Protein AF-C4LGJ0-F1 (afdb_monomer_lite)

Radius of gyration: 20.27 Å; chains: 1; bounding box: 53×27×51 Å

Organism: Corynebacterium kroppenstedtii (strain DSM 44385 / JCM 11950 / CIP 105744 / CCUG 35717) (NCBI:txid645127)

Secondary structure (DSSP, 8-state):
----------------HHHHHHHHHHHHH---HHHHHHH--S-TT-TTSPPPP------HHHHHHHHHHHHHTT--HHHHHHHHHHH-----

Foldseek 3Di:
DDPPPPPPPCPPDDDDPVRVVVVVVCVVVPDPVVVVVVVDPDDDPPPDDDDDDDDDDDDPVRVVVLVVVCVVVVHDSVVSVVVCVVPVDPPD

pLDDT: mean 73.18, std 19.56, range [32.56, 96.0]

InterPro domains:
  IPR002145 Ribbon-helix-helix protein, CopG [PF01402] (53-86)

Sequence (92 aa):
MTPLLHYDICMRIRLTDDQLATYVAEAEDGYDVDRLITRGCGYPGQGIRPTHVVTVHLTAAELTELDQRADRVHMNRSAAIRYAITHSQPEA

Structure (mmCIF, N/CA/C/O backbone):
data_AF-C4LGJ0-F1
#
_entry.id   AF-C4LGJ0-F1
#
loop_
_atom_site.group_PDB
_atom_site.id
_atom_site.type_symbol
_atom_site.label_atom_id
_atom_site.label_alt_id
_atom_site.label_comp_id
_atom_site.label_asym_id
_atom_site.label_entity_id
_atom_site.label_seq_id
_atom_site.pdbx_PDB_ins_code
_atom_site.Cartn_x
_atom_site.Cartn_y
_atom_site.Cartn_z
_atom_site.occupancy
_atom_site.B_iso_or_equiv
_atom_site.auth_seq_id
_atom_site.auth_comp_id
_atom_site.auth_asym_id
_atom_site.auth_atom_id
_atom_site.pdbx_PDB_model_num
ATOM 1 N N . MET A 1 1 ? 13.791 13.686 11.109 1.00 38.16 1 MET A N 1
ATOM 2 C CA . MET A 1 1 ? 13.458 12.246 11.073 1.00 38.16 1 MET A CA 1
ATOM 3 C C . MET A 1 1 ? 12.460 12.038 9.946 1.00 38.16 1 MET A C 1
ATOM 5 O O . MET A 1 1 ? 11.265 12.201 10.139 1.00 38.16 1 MET A O 1
ATOM 9 N N . THR A 1 2 ? 12.963 11.841 8.734 1.00 32.56 2 THR A N 1
ATOM 10 C CA . THR A 1 2 ? 12.161 11.649 7.520 1.00 32.56 2 THR A CA 1
ATOM 11 C C . THR A 1 2 ? 11.663 10.203 7.498 1.00 32.56 2 THR A C 1
ATOM 13 O O . THR A 1 2 ? 12.497 9.306 7.641 1.00 32.56 2 THR A O 1
ATOM 16 N N . PRO A 1 3 ? 10.354 9.928 7.355 1.00 44.12 3 PRO A N 1
ATOM 17 C CA . PRO A 1 3 ? 9.896 8.558 7.189 1.00 44.12 3 PRO A CA 1
ATOM 18 C C . PRO A 1 3 ? 10.379 8.057 5.826 1.00 44.12 3 PRO A C 1
ATOM 20 O O . PRO A 1 3 ? 9.974 8.553 4.776 1.00 44.12 3 PRO A O 1
ATOM 23 N N . LEU A 1 4 ? 11.297 7.095 5.862 1.00 36.38 4 LEU A N 1
ATOM 24 C CA . LEU A 1 4 ? 11.719 6.328 4.701 1.00 36.38 4 LEU A CA 1
ATOM 25 C C . LEU A 1 4 ? 10.510 5.512 4.232 1.00 36.38 4 LEU A C 1
ATOM 27 O O . LEU A 1 4 ? 10.161 4.503 4.842 1.00 36.38 4 LEU A O 1
ATOM 31 N N . LEU A 1 5 ? 9.858 5.944 3.153 1.00 38.16 5 LEU A N 1
ATOM 32 C CA . LEU A 1 5 ? 9.031 5.048 2.353 1.00 38.16 5 LEU A CA 1
ATOM 33 C C . LEU A 1 5 ? 9.986 4.032 1.723 1.00 38.16 5 LEU A C 1
ATOM 35 O O . LEU A 1 5 ? 10.603 4.300 0.695 1.00 38.16 5 LEU A O 1
ATOM 39 N N . HIS A 1 6 ? 10.181 2.898 2.391 1.00 38.66 6 HIS A N 1
ATOM 40 C CA . HIS A 1 6 ? 10.990 1.804 1.874 1.00 38.66 6 HIS A CA 1
ATOM 41 C C . HIS A 1 6 ? 10.200 1.089 0.774 1.00 38.66 6 HIS A C 1
ATOM 43 O O . HIS A 1 6 ? 9.568 0.060 0.999 1.00 38.66 6 HIS A O 1
ATOM 49 N N . TYR A 1 7 ? 10.192 1.677 -0.419 1.00 39.56 7 TYR A N 1
ATOM 50 C CA . TYR A 1 7 ? 9.961 0.918 -1.635 1.00 39.56 7 TYR A CA 1
ATOM 51 C C . TYR A 1 7 ? 11.290 0.249 -1.977 1.00 39.56 7 TYR A C 1
ATOM 53 O O . TYR A 1 7 ? 12.163 0.871 -2.580 1.00 39.56 7 TYR A O 1
ATOM 61 N N . ASP A 1 8 ? 11.462 -1.009 -1.577 1.00 37.16 8 ASP A N 1
ATOM 62 C CA . ASP A 1 8 ? 12.499 -1.860 -2.160 1.00 37.16 8 ASP A CA 1
ATOM 63 C C . ASP A 1 8 ? 12.054 -2.236 -3.584 1.00 37.16 8 ASP A C 1
ATOM 65 O O . ASP A 1 8 ? 11.541 -3.314 -3.862 1.00 37.16 8 ASP A O 1
ATOM 69 N N . ILE A 1 9 ? 12.141 -1.265 -4.493 1.00 44.69 9 ILE A N 1
ATOM 70 C CA . ILE A 1 9 ? 12.181 -1.507 -5.936 1.00 44.69 9 ILE A CA 1
ATOM 71 C C . ILE A 1 9 ? 13.494 -0.904 -6.412 1.00 44.69 9 ILE A C 1
ATOM 73 O O . ILE A 1 9 ? 13.546 0.055 -7.174 1.00 44.69 9 ILE A O 1
ATOM 77 N N 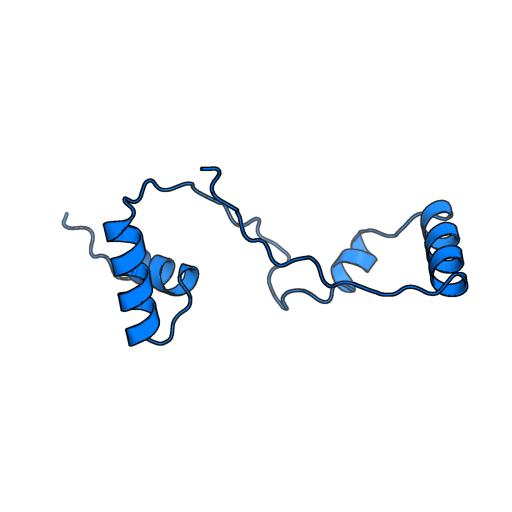. CYS A 1 10 ? 14.590 -1.433 -5.886 1.00 41.66 10 CYS A N 1
ATOM 78 C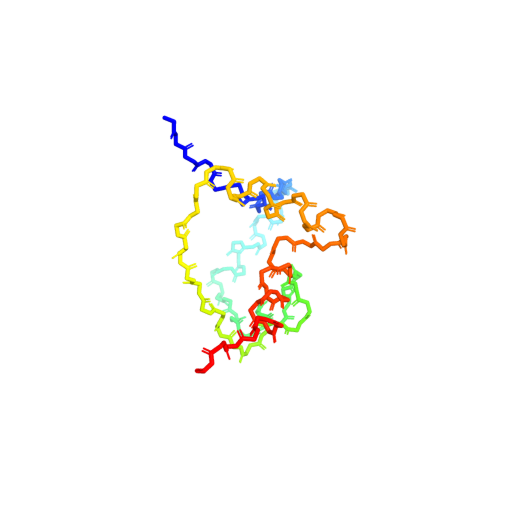 CA . CYS A 1 10 ? 15.903 -1.166 -6.441 1.00 41.66 10 CYS A CA 1
ATOM 79 C C . CYS A 1 10 ? 16.618 -2.504 -6.586 1.00 41.66 10 CYS A C 1
ATOM 81 O O . CYS A 1 10 ? 17.624 -2.786 -5.938 1.00 41.66 10 CYS A O 1
ATOM 83 N N . MET A 1 11 ? 16.070 -3.355 -7.461 1.00 44.31 11 MET A N 1
ATOM 84 C CA . MET A 1 11 ? 16.837 -4.465 -8.009 1.00 44.31 11 MET A CA 1
ATOM 85 C C . MET A 1 11 ? 18.056 -3.848 -8.697 1.00 44.31 11 MET A C 1
ATOM 87 O O . MET A 1 11 ? 17.944 -3.164 -9.713 1.00 44.31 11 MET A O 1
ATOM 91 N N . ARG A 1 12 ? 19.234 -4.028 -8.100 1.00 47.41 12 ARG A N 1
ATOM 92 C CA . ARG A 1 12 ? 20.489 -3.509 -8.637 1.00 47.41 12 ARG A CA 1
ATOM 93 C C . ARG A 1 12 ? 20.908 -4.369 -9.828 1.00 47.41 12 ARG A C 1
ATOM 95 O O . ARG A 1 12 ? 21.668 -5.322 -9.677 1.00 47.41 12 ARG A O 1
ATOM 102 N N . ILE A 1 13 ? 20.381 -4.049 -11.005 1.00 61.53 13 ILE A N 1
ATOM 103 C CA . ILE A 1 13 ? 20.699 -4.748 -12.252 1.00 61.53 13 ILE A CA 1
ATOM 104 C C . ILE A 1 13 ? 22.083 -4.284 -12.732 1.00 61.53 13 ILE A C 1
ATOM 106 O O . ILE A 1 13 ? 22.351 -3.088 -12.841 1.00 61.53 13 ILE A O 1
ATOM 110 N N . ARG A 1 14 ? 22.989 -5.233 -12.994 1.00 69.19 14 ARG A N 1
ATOM 111 C CA . ARG A 1 14 ? 24.245 -4.980 -13.712 1.00 69.19 14 ARG A CA 1
ATOM 112 C C . ARG A 1 14 ? 23.977 -5.211 -15.199 1.00 69.19 14 ARG A C 1
ATOM 114 O O . ARG A 1 14 ? 23.714 -6.345 -15.581 1.00 69.19 14 ARG A O 1
ATOM 121 N N . LEU A 1 15 ? 24.012 -4.146 -15.992 1.00 76.19 15 LEU A N 1
ATOM 122 C CA . LEU A 1 15 ? 23.872 -4.193 -17.450 1.00 76.19 15 LEU A CA 1
ATOM 123 C C . LEU A 1 15 ? 25.257 -4.179 -18.098 1.00 76.19 15 LEU A C 1
ATOM 125 O O . LEU A 1 15 ? 26.148 -3.482 -17.610 1.00 76.19 15 LEU A O 1
ATOM 129 N N . THR A 1 16 ? 25.436 -4.949 -19.168 1.00 89.50 16 THR A N 1
ATOM 130 C CA . THR A 1 16 ? 26.603 -4.825 -20.053 1.00 89.50 16 THR A CA 1
ATOM 131 C C . THR A 1 16 ? 26.389 -3.699 -21.068 1.00 89.50 16 THR A C 1
ATOM 133 O O . THR A 1 16 ? 25.249 -3.317 -21.342 1.00 89.50 16 THR A O 1
ATOM 136 N N . ASP A 1 17 ? 27.471 -3.177 -21.652 1.00 88.75 17 ASP A N 1
ATOM 137 C CA . ASP A 1 17 ? 27.387 -2.097 -22.649 1.00 88.75 17 ASP A CA 1
ATOM 138 C C . ASP A 1 17 ? 26.577 -2.516 -23.889 1.00 88.75 17 ASP A C 1
ATOM 140 O O . ASP A 1 17 ? 25.780 -1.734 -24.403 1.00 88.75 17 ASP A O 1
ATOM 144 N N . ASP A 1 18 ? 26.681 -3.782 -24.305 1.00 86.50 18 ASP A N 1
ATOM 145 C CA . ASP A 1 18 ? 25.896 -4.333 -25.419 1.00 86.50 18 ASP A CA 1
ATOM 146 C C . ASP A 1 18 ? 24.388 -4.374 -25.113 1.00 86.50 18 ASP A C 1
ATOM 148 O O . ASP A 1 18 ? 23.549 -4.092 -25.975 1.00 86.50 18 ASP A O 1
ATOM 152 N N . GLN A 1 19 ? 24.025 -4.695 -23.865 1.00 82.50 19 GLN A N 1
ATOM 153 C CA . GLN A 1 19 ? 22.630 -4.667 -23.418 1.00 82.50 19 GLN A CA 1
ATOM 154 C C . GLN A 1 19 ? 22.095 -3.235 -23.392 1.00 82.50 19 GLN A C 1
ATOM 156 O O . GLN A 1 19 ? 20.961 -2.996 -23.802 1.00 82.50 19 GLN A O 1
ATOM 161 N N . LEU A 1 20 ? 22.918 -2.275 -22.960 1.00 87.00 20 LEU A N 1
ATOM 162 C CA . LEU A 1 20 ? 22.549 -0.863 -22.957 1.00 87.00 20 LEU A CA 1
ATOM 163 C C . LEU A 1 20 ? 22.342 -0.332 -24.381 1.00 87.00 20 LEU A C 1
ATOM 165 O O . LEU A 1 20 ? 21.329 0.311 -24.640 1.00 87.00 20 LEU A O 1
ATOM 169 N N . ALA A 1 21 ? 23.255 -0.634 -25.307 1.00 88.25 21 ALA A N 1
ATOM 170 C CA . ALA A 1 21 ? 23.148 -0.213 -26.704 1.00 88.25 21 ALA A CA 1
ATOM 171 C C . ALA A 1 21 ? 21.876 -0.756 -27.376 1.00 88.25 21 ALA A C 1
ATOM 173 O O . ALA A 1 21 ? 21.199 -0.029 -28.101 1.00 88.25 21 ALA A O 1
ATOM 174 N N . THR A 1 22 ? 21.512 -2.006 -27.073 1.00 86.69 22 THR A N 1
ATOM 175 C CA . THR A 1 22 ? 20.266 -2.619 -27.556 1.00 86.69 22 THR A CA 1
ATOM 176 C C . THR A 1 22 ? 19.043 -1.851 -27.053 1.00 86.69 22 THR A C 1
ATOM 178 O O . THR A 1 22 ? 18.182 -1.481 -27.845 1.00 86.69 22 THR A O 1
ATOM 181 N N . TYR A 1 23 ? 18.987 -1.531 -25.758 1.00 84.50 23 TYR A N 1
ATOM 182 C CA . TYR A 1 23 ? 17.855 -0.793 -25.186 1.00 84.50 23 TYR A CA 1
ATOM 183 C C . TYR A 1 23 ? 17.758 0.652 -25.680 1.00 84.50 23 TYR A C 1
ATOM 185 O O . TYR A 1 23 ? 16.656 1.193 -25.764 1.00 84.50 23 TYR A O 1
ATOM 193 N N . VAL A 1 24 ? 18.890 1.282 -26.008 1.00 88.75 24 VAL A N 1
ATOM 194 C CA . VAL A 1 24 ? 18.910 2.611 -26.634 1.00 88.75 24 VAL A CA 1
ATOM 195 C C . VAL A 1 24 ? 18.307 2.542 -28.035 1.00 88.75 24 VAL A C 1
ATOM 197 O O . VAL A 1 24 ? 17.402 3.314 -28.330 1.00 88.75 24 VAL A O 1
ATOM 200 N N . ALA A 1 25 ? 18.730 1.580 -28.858 1.00 88.50 25 ALA A N 1
ATOM 201 C CA . ALA A 1 25 ? 18.177 1.401 -30.200 1.00 88.50 25 ALA A CA 1
ATOM 202 C C . ALA A 1 25 ? 16.669 1.091 -30.167 1.00 88.50 25 ALA A C 1
ATOM 204 O O . ALA A 1 25 ? 15.899 1.673 -30.926 1.00 88.50 25 ALA A O 1
ATOM 205 N N . GLU A 1 26 ? 16.230 0.231 -29.244 1.00 80.94 26 GLU A N 1
ATOM 206 C CA . GLU A 1 26 ? 14.807 -0.069 -29.034 1.00 80.94 26 GLU A CA 1
ATOM 207 C C . GLU A 1 26 ? 14.007 1.160 -28.563 1.00 80.94 26 GLU A C 1
ATOM 209 O O . GLU A 1 26 ? 12.843 1.323 -28.926 1.00 80.94 26 GLU A O 1
ATOM 214 N N . ALA A 1 27 ? 14.618 2.052 -27.775 1.00 84.00 27 ALA A N 1
ATOM 215 C CA . ALA A 1 27 ? 13.977 3.287 -27.330 1.00 84.00 27 ALA A CA 1
ATOM 216 C C . ALA A 1 27 ? 13.827 4.318 -28.453 1.00 84.00 27 ALA A C 1
ATOM 218 O O . ALA A 1 27 ? 12.807 5.006 -28.507 1.00 84.00 27 ALA A O 1
ATOM 219 N N . GLU A 1 28 ? 14.826 4.425 -29.329 1.00 88.75 28 GLU A N 1
ATOM 220 C CA . GLU A 1 28 ? 14.809 5.331 -30.481 1.00 88.75 28 GLU A CA 1
ATOM 221 C C . GLU A 1 28 ? 13.818 4.881 -31.568 1.00 88.75 28 GLU A C 1
ATOM 223 O O . GLU A 1 28 ? 13.193 5.735 -32.195 1.00 88.75 28 GLU A O 1
ATOM 228 N N . ASP A 1 29 ? 13.618 3.568 -31.748 1.00 86.69 29 ASP A N 1
ATOM 229 C CA . ASP A 1 29 ? 12.586 2.996 -32.637 1.00 86.69 29 ASP A CA 1
ATOM 230 C C . ASP A 1 29 ? 11.159 3.200 -32.082 1.00 86.69 29 ASP A C 1
ATOM 232 O O . ASP A 1 29 ? 10.182 3.302 -32.826 1.00 86.69 29 ASP A O 1
ATOM 236 N N . GLY A 1 30 ? 11.053 3.351 -30.759 1.00 79.25 30 GLY A N 1
ATOM 237 C CA . GLY A 1 30 ? 9.812 3.599 -30.038 1.00 79.25 30 GLY A CA 1
ATOM 238 C C . GLY A 1 30 ? 9.172 2.312 -29.519 1.00 79.25 30 GLY A C 1
ATOM 239 O O . GLY A 1 30 ? 8.895 1.367 -30.255 1.00 79.25 30 GLY A O 1
ATOM 240 N N . TYR A 1 31 ? 8.882 2.280 -28.217 1.00 73.81 31 TYR A N 1
ATOM 241 C CA . TYR A 1 31 ? 8.286 1.106 -27.588 1.00 73.81 31 TYR A CA 1
ATOM 242 C C . TYR A 1 31 ? 6.774 1.013 -27.811 1.00 73.81 31 TYR A C 1
ATOM 244 O O . TYR A 1 31 ? 6.021 1.948 -27.533 1.00 73.81 31 TYR A O 1
ATOM 252 N N . ASP A 1 32 ? 6.315 -0.181 -28.180 1.00 78.25 32 ASP A N 1
ATOM 253 C CA . ASP A 1 32 ? 4.912 -0.571 -28.060 1.00 78.25 32 ASP A CA 1
ATOM 254 C C . ASP A 1 32 ? 4.569 -0.789 -26.575 1.00 78.25 32 ASP A C 1
ATOM 256 O O . ASP A 1 32 ? 4.914 -1.807 -25.961 1.00 78.25 32 ASP A O 1
ATOM 260 N N . VAL A 1 33 ? 3.910 0.211 -25.989 1.00 72.75 33 VAL A N 1
ATOM 261 C CA . VAL A 1 33 ? 3.535 0.250 -24.570 1.00 72.75 33 VAL A CA 1
ATOM 262 C C . VAL A 1 33 ? 2.606 -0.911 -24.198 1.00 72.75 33 VAL A C 1
ATOM 264 O O . VAL A 1 33 ? 2.770 -1.494 -23.124 1.00 72.75 33 VAL A O 1
ATOM 267 N N . ASP A 1 34 ? 1.695 -1.316 -25.084 1.00 70.12 34 ASP A N 1
ATOM 268 C CA . ASP A 1 34 ? 0.761 -2.420 -24.828 1.00 70.12 34 ASP A CA 1
ATOM 269 C C . ASP A 1 34 ? 1.505 -3.762 -24.757 1.00 70.12 34 ASP A C 1
ATOM 271 O O . ASP A 1 34 ? 1.248 -4.608 -23.885 1.00 70.12 34 ASP A O 1
ATOM 275 N N . ARG A 1 35 ? 2.517 -3.939 -25.613 1.00 69.62 35 ARG A N 1
ATOM 276 C CA . ARG A 1 35 ? 3.427 -5.090 -25.534 1.00 69.62 35 ARG A CA 1
ATOM 277 C C . ARG A 1 35 ? 4.299 -5.068 -24.285 1.00 69.62 35 ARG A C 1
ATOM 279 O O . ARG A 1 35 ? 4.526 -6.133 -23.711 1.00 69.62 35 ARG A O 1
ATOM 286 N N . LEU A 1 36 ? 4.785 -3.908 -23.847 1.00 67.25 36 LEU A N 1
ATOM 287 C CA . LEU A 1 36 ? 5.593 -3.799 -22.626 1.00 67.25 36 LEU A CA 1
ATOM 288 C C . LEU A 1 36 ? 4.790 -4.131 -21.365 1.00 67.25 36 LEU A C 1
ATOM 290 O O . LEU A 1 36 ? 5.275 -4.881 -20.518 1.00 67.25 36 LEU A O 1
ATOM 294 N N . ILE A 1 37 ? 3.549 -3.652 -21.272 1.00 62.53 37 ILE A N 1
ATOM 295 C CA . ILE A 1 37 ? 2.625 -3.991 -20.179 1.00 62.53 37 ILE A CA 1
ATOM 296 C C . ILE A 1 37 ? 2.399 -5.507 -20.123 1.00 62.53 37 ILE A C 1
ATOM 298 O O . ILE A 1 37 ? 2.403 -6.101 -19.047 1.00 62.53 37 ILE A O 1
ATOM 302 N N . THR A 1 38 ? 2.285 -6.149 -21.287 1.00 61.38 38 THR A N 1
ATOM 303 C CA . THR A 1 38 ? 2.113 -7.605 -21.397 1.00 61.38 38 THR A CA 1
ATOM 304 C C . THR A 1 38 ? 3.377 -8.388 -21.001 1.00 61.38 38 THR A C 1
ATOM 306 O O . THR A 1 38 ? 3.280 -9.526 -20.545 1.00 61.38 38 THR A O 1
ATOM 309 N N . ARG A 1 39 ? 4.571 -7.793 -21.151 1.00 58.31 39 ARG A N 1
ATOM 310 C CA . ARG A 1 39 ? 5.883 -8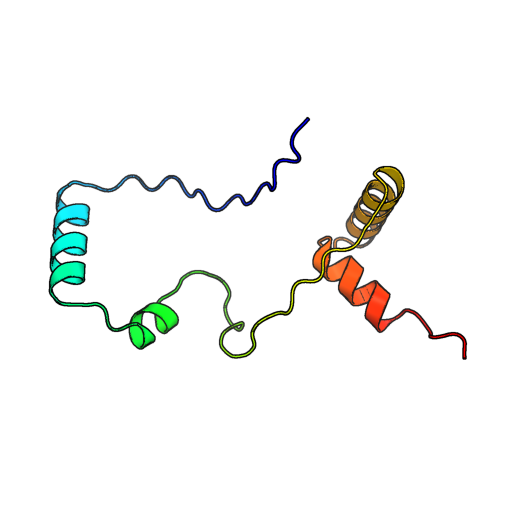.408 -20.852 1.00 58.31 39 ARG A CA 1
ATOM 311 C C . ARG A 1 39 ? 6.344 -8.245 -19.395 1.00 58.31 39 ARG A C 1
ATOM 313 O O . ARG A 1 39 ? 7.344 -8.853 -19.015 1.00 58.31 39 ARG A O 1
ATOM 320 N N . GLY A 1 40 ? 5.667 -7.429 -18.588 1.00 50.97 40 GLY A N 1
ATOM 321 C CA . GLY A 1 40 ? 6.096 -7.085 -17.232 1.00 50.97 40 GLY A CA 1
ATOM 322 C C . GLY A 1 40 ? 6.179 -8.282 -16.278 1.00 50.97 40 GLY A C 1
ATOM 323 O O . GLY A 1 40 ? 5.171 -8.878 -15.904 1.00 50.97 40 GLY A O 1
ATOM 324 N N . CYS A 1 41 ? 7.390 -8.584 -15.805 1.00 51.75 41 CYS A N 1
ATOM 325 C CA . CYS A 1 41 ? 7.607 -9.397 -14.612 1.00 51.75 41 CYS A CA 1
ATOM 326 C C . CYS A 1 41 ? 7.286 -8.529 -13.377 1.00 51.75 41 CYS A C 1
ATOM 328 O O . CYS A 1 41 ? 8.131 -7.760 -12.923 1.00 51.75 41 CYS A O 1
ATOM 330 N N . GLY A 1 42 ? 6.042 -8.590 -12.882 1.00 48.19 42 GLY A N 1
ATOM 331 C CA . GLY A 1 42 ? 5.595 -7.802 -11.725 1.00 48.19 42 GLY A CA 1
ATOM 332 C C . GLY A 1 42 ? 4.079 -7.818 -11.490 1.00 48.19 42 GLY A C 1
ATOM 333 O O . GLY A 1 42 ? 3.387 -6.891 -11.880 1.00 48.19 42 GLY A O 1
ATOM 334 N N . TYR A 1 43 ? 3.613 -8.860 -10.792 1.00 45.44 43 TYR A N 1
ATOM 335 C CA . TYR A 1 43 ? 2.235 -9.225 -10.408 1.00 45.44 43 TYR A CA 1
ATOM 336 C C . TYR A 1 43 ? 1.331 -9.810 -11.518 1.00 45.44 43 TYR A C 1
ATOM 338 O O . TYR A 1 43 ? 0.703 -9.072 -12.281 1.00 45.44 43 TYR A O 1
ATOM 346 N N . PRO A 1 44 ? 1.176 -11.150 -11.580 1.00 45.53 44 PRO A N 1
ATOM 347 C CA . PRO A 1 44 ? 0.164 -11.769 -12.426 1.00 45.53 44 PRO A CA 1
ATOM 348 C C . PRO A 1 44 ? -1.228 -11.388 -11.896 1.00 45.53 44 PRO A C 1
ATOM 350 O O . PRO A 1 44 ? -1.607 -11.778 -10.795 1.00 45.53 44 PRO A O 1
ATOM 353 N N . GLY A 1 45 ? -1.986 -10.611 -12.675 1.00 44.03 45 GLY A N 1
ATOM 354 C CA . GLY A 1 45 ? -3.414 -10.368 -12.423 1.00 44.03 45 GLY A CA 1
ATOM 355 C C . GLY A 1 45 ? -3.823 -8.993 -11.878 1.00 44.03 45 GLY A C 1
ATOM 356 O O . GLY A 1 45 ? -4.922 -8.886 -11.344 1.00 44.03 45 GLY A O 1
ATOM 357 N N . GLN A 1 46 ? -3.005 -7.939 -12.007 1.00 49.09 46 GLN A N 1
ATOM 358 C CA . GLN A 1 46 ? -3.419 -6.561 -11.654 1.00 49.09 46 GLN A CA 1
ATOM 359 C C . GLN A 1 46 ? -3.418 -5.562 -12.819 1.00 49.09 46 GLN A C 1
ATOM 361 O O . GLN A 1 46 ? -3.529 -4.354 -12.617 1.00 49.09 46 GLN A O 1
ATOM 366 N N . GLY A 1 47 ? -3.387 -6.047 -14.059 1.00 46.06 47 GLY A N 1
ATOM 367 C CA . GLY A 1 47 ? -3.892 -5.244 -15.165 1.00 46.06 47 GLY A CA 1
ATOM 368 C C . GLY A 1 47 ? -5.409 -5.083 -15.019 1.00 46.06 47 GLY A C 1
ATOM 369 O O . GLY A 1 47 ? -6.111 -6.084 -14.930 1.00 46.06 47 GLY A O 1
ATOM 370 N N . ILE A 1 48 ? -5.905 -3.839 -15.074 1.00 45.72 48 ILE A N 1
ATOM 371 C CA . ILE A 1 48 ? -7.308 -3.447 -15.368 1.00 45.72 48 ILE A CA 1
ATOM 372 C C . ILE A 1 48 ? -8.191 -2.989 -14.175 1.00 45.72 48 ILE A C 1
ATOM 374 O O . ILE A 1 48 ? -9.402 -2.832 -14.314 1.00 45.72 48 ILE A O 1
ATOM 378 N N . ARG A 1 49 ? -7.626 -2.577 -13.030 1.00 48.88 49 ARG A N 1
ATOM 379 C CA . ARG A 1 49 ? -8.252 -1.478 -12.253 1.00 48.88 49 ARG A CA 1
ATOM 380 C C . ARG A 1 49 ? -7.209 -0.718 -11.434 1.00 48.88 49 ARG A C 1
ATOM 382 O O . ARG A 1 49 ? -6.491 -1.355 -10.670 1.00 48.88 49 ARG A O 1
ATOM 389 N N . PRO A 1 50 ? -7.111 0.617 -11.557 1.00 57.72 50 PRO A N 1
ATOM 390 C CA . PRO A 1 50 ? -6.227 1.391 -10.698 1.00 57.72 50 PRO A CA 1
ATOM 391 C C . PRO A 1 50 ? -6.640 1.190 -9.237 1.00 57.72 50 PRO A C 1
ATOM 393 O O . PRO A 1 50 ? -7.795 1.413 -8.867 1.00 57.72 50 PRO A O 1
ATOM 396 N N . THR A 1 51 ? -5.701 0.744 -8.409 1.00 64.31 51 THR A N 1
ATOM 397 C CA . THR A 1 51 ? -5.910 0.641 -6.965 1.00 64.31 51 THR A CA 1
ATOM 398 C C . THR A 1 51 ? -5.908 2.051 -6.384 1.00 64.31 51 THR A C 1
ATOM 400 O O . THR A 1 51 ? -4.946 2.797 -6.565 1.00 64.31 51 THR A O 1
ATOM 403 N N . HIS A 1 52 ? -6.983 2.440 -5.698 1.00 74.88 52 HIS A N 1
ATOM 404 C CA . HIS A 1 52 ? -7.032 3.730 -5.017 1.00 74.88 52 HIS A CA 1
ATOM 405 C C . HIS A 1 52 ? -6.232 3.651 -3.713 1.00 74.88 52 HIS A C 1
ATOM 407 O O . HIS A 1 52 ? -6.485 2.781 -2.878 1.00 74.88 52 HIS A O 1
ATOM 413 N N . VAL A 1 53 ? -5.258 4.545 -3.551 1.00 81.94 53 VAL A N 1
ATOM 414 C CA . VAL A 1 53 ? -4.411 4.615 -2.357 1.00 81.94 53 VAL A CA 1
ATOM 415 C C . VAL A 1 53 ? -4.921 5.740 -1.468 1.00 81.94 53 VAL A C 1
ATOM 417 O O . VAL A 1 53 ? -4.977 6.891 -1.891 1.00 81.94 53 VAL A O 1
ATOM 420 N N . VAL A 1 54 ? -5.283 5.394 -0.234 1.00 84.56 54 VAL A N 1
ATOM 421 C CA . VAL A 1 54 ? -5.740 6.341 0.789 1.00 84.56 54 VAL A CA 1
ATOM 422 C C . VAL A 1 54 ? -4.695 6.405 1.895 1.00 84.56 54 VAL A C 1
ATOM 424 O O . VAL A 1 54 ? -4.283 5.372 2.424 1.00 84.56 54 VAL A O 1
ATOM 427 N N . THR A 1 55 ? -4.277 7.614 2.262 1.00 88.06 55 THR A N 1
ATOM 428 C CA . THR A 1 55 ? -3.410 7.835 3.425 1.00 88.06 55 THR A CA 1
ATOM 429 C C . THR A 1 55 ? -4.252 7.793 4.697 1.00 88.06 55 THR A C 1
ATOM 431 O O . THR A 1 55 ? -5.231 8.526 4.812 1.00 88.06 55 THR A O 1
ATOM 434 N N . VAL A 1 56 ? -3.864 6.958 5.662 1.00 87.88 56 VAL A N 1
ATOM 435 C CA . VAL A 1 56 ? -4.528 6.845 6.970 1.00 87.88 56 VAL A CA 1
ATOM 436 C C . VAL A 1 56 ? -3.565 7.309 8.056 1.00 87.88 56 VAL A C 1
ATOM 438 O O . VAL A 1 56 ? -2.394 6.927 8.056 1.00 87.88 56 VAL A O 1
ATOM 441 N N . HIS A 1 57 ? -4.054 8.130 8.984 1.00 92.62 57 HIS A N 1
ATOM 442 C CA . HIS A 1 57 ? -3.289 8.519 10.162 1.00 92.62 57 HIS A CA 1
ATOM 443 C C . HIS A 1 57 ? -3.360 7.406 11.203 1.00 92.62 57 HIS A C 1
ATOM 445 O O . HIS A 1 57 ? -4.429 7.120 11.729 1.00 92.62 57 HIS A O 1
ATOM 451 N N . LEU A 1 58 ? -2.212 6.801 11.492 1.00 90.50 58 LEU A N 1
ATOM 452 C CA . LEU A 1 58 ? -2.029 5.854 12.585 1.00 90.50 58 LEU A CA 1
ATOM 453 C C . LEU A 1 58 ? -0.896 6.370 13.466 1.00 90.50 58 LEU A C 1
ATOM 455 O O . LEU A 1 58 ? 0.142 6.820 12.971 1.00 90.50 58 LEU A O 1
ATOM 459 N N . THR A 1 59 ? -1.083 6.299 14.775 1.00 96.00 59 THR A N 1
ATOM 460 C CA . THR A 1 59 ? 0.006 6.489 15.731 1.00 96.00 59 THR A CA 1
ATOM 461 C C . THR A 1 59 ? 1.031 5.359 15.593 1.00 96.00 59 THR A C 1
ATOM 463 O O . THR A 1 59 ? 0.737 4.271 15.094 1.00 96.00 59 THR A O 1
ATOM 466 N N . ALA A 1 60 ? 2.257 5.587 16.070 1.00 93.56 60 ALA A N 1
ATOM 467 C CA . ALA A 1 60 ? 3.295 4.552 16.053 1.00 93.56 60 ALA A CA 1
ATOM 468 C C . ALA A 1 60 ? 2.879 3.290 16.836 1.00 93.56 60 ALA A C 1
ATOM 470 O O . ALA A 1 60 ? 3.226 2.173 16.449 1.00 93.56 60 ALA A O 1
ATOM 471 N N . ALA A 1 61 ? 2.104 3.468 17.912 1.00 93.88 61 ALA A N 1
ATOM 472 C CA . ALA A 1 61 ? 1.562 2.370 18.703 1.00 93.88 61 ALA A CA 1
ATOM 473 C C . ALA A 1 61 ? 0.534 1.551 17.906 1.00 93.88 61 ALA A C 1
ATOM 475 O O . ALA A 1 61 ? 0.642 0.330 17.847 1.00 93.88 61 ALA A O 1
ATOM 476 N N . GLU A 1 62 ? -0.409 2.212 17.230 1.00 92.94 62 GLU A N 1
ATOM 477 C CA . GLU A 1 62 ? -1.423 1.540 16.403 1.00 92.94 62 GLU A CA 1
ATOM 478 C C . GLU A 1 62 ? -0.805 0.798 15.215 1.00 92.94 62 GLU A C 1
ATOM 480 O O . GLU A 1 62 ? -1.234 -0.308 14.887 1.00 92.94 62 GLU A O 1
ATOM 485 N N . LEU A 1 63 ? 0.235 1.364 14.594 1.00 93.19 63 LEU A N 1
ATOM 486 C CA . LEU A 1 63 ? 0.962 0.686 13.520 1.00 93.19 63 LEU A CA 1
ATOM 487 C C . LEU A 1 63 ? 1.673 -0.579 14.027 1.00 93.19 63 LEU A C 1
ATOM 489 O O . LEU A 1 63 ? 1.643 -1.611 13.361 1.00 93.19 63 LEU A O 1
ATOM 493 N N . THR A 1 64 ? 2.262 -0.515 15.223 1.00 93.81 64 THR A N 1
ATOM 494 C CA . THR A 1 64 ? 2.930 -1.666 15.852 1.00 93.81 64 THR A CA 1
ATOM 495 C C . THR A 1 64 ? 1.927 -2.766 16.208 1.00 93.81 64 THR A C 1
ATOM 497 O O . THR A 1 64 ? 2.169 -3.941 15.939 1.00 93.81 64 THR A O 1
ATOM 500 N N . GLU A 1 65 ? 0.775 -2.395 16.768 1.00 93.56 65 GLU A N 1
ATOM 501 C CA . GLU A 1 65 ? -0.342 -3.312 17.029 1.00 93.56 65 GLU A CA 1
ATOM 502 C C . GLU A 1 65 ? -0.833 -3.995 15.746 1.00 93.56 65 GLU A C 1
ATOM 504 O O . GLU A 1 65 ? -1.083 -5.203 15.739 1.00 93.56 65 GLU A O 1
ATOM 509 N N . LEU A 1 66 ? -0.953 -3.238 14.650 1.00 92.19 66 LEU A N 1
ATOM 510 C CA . LEU A 1 66 ? -1.343 -3.775 13.349 1.00 92.19 66 LEU A CA 1
ATOM 511 C C . LEU A 1 66 ? -0.338 -4.817 12.847 1.00 92.19 66 LEU A C 1
ATOM 513 O O . LEU A 1 66 ? -0.758 -5.888 12.408 1.00 92.19 66 LEU A O 1
ATOM 517 N N . ASP A 1 67 ? 0.960 -4.534 12.947 1.00 90.69 67 ASP A N 1
ATOM 518 C CA . ASP A 1 67 ? 2.015 -5.462 12.529 1.00 90.69 67 ASP A CA 1
ATOM 519 C C . ASP A 1 67 ? 1.992 -6.749 13.361 1.00 90.69 67 ASP A C 1
ATOM 521 O O . ASP A 1 67 ? 1.922 -7.842 12.806 1.00 90.69 67 ASP A O 1
ATOM 525 N N . GLN A 1 68 ? 1.890 -6.643 14.688 1.00 93.00 68 GLN A N 1
ATOM 526 C CA . GLN A 1 68 ? 1.783 -7.814 15.568 1.00 93.00 68 GLN A CA 1
ATOM 527 C C . GLN A 1 68 ? 0.521 -8.648 15.307 1.00 93.00 68 GLN A C 1
ATOM 529 O O . GLN A 1 68 ? 0.508 -9.868 15.494 1.00 93.00 68 GLN A O 1
ATOM 534 N N . ARG A 1 69 ? -0.594 -8.010 14.935 1.00 90.75 69 ARG A N 1
ATOM 535 C CA . ARG A 1 69 ? -1.812 -8.726 14.526 1.00 90.75 69 ARG A CA 1
ATOM 536 C C . ARG A 1 69 ? -1.594 -9.448 13.209 1.00 90.75 69 ARG A C 1
ATOM 538 O O . ARG A 1 69 ? -1.960 -10.615 13.128 1.00 90.75 69 ARG A O 1
ATOM 545 N N . ALA A 1 70 ? -0.990 -8.782 12.228 1.00 91.56 70 ALA A N 1
ATOM 546 C CA . ALA A 1 70 ? -0.697 -9.348 10.919 1.00 91.56 70 ALA A CA 1
ATOM 547 C C . ALA A 1 70 ? 0.249 -10.559 11.026 1.00 91.56 70 ALA A C 1
ATOM 549 O O . ALA A 1 70 ? -0.038 -11.605 10.442 1.00 91.56 70 ALA A O 1
ATOM 550 N N . ASP A 1 71 ? 1.285 -10.467 11.865 1.00 90.62 71 ASP A N 1
ATOM 551 C CA . ASP A 1 71 ? 2.239 -11.550 12.122 1.00 90.62 71 ASP A CA 1
ATOM 552 C C . ASP A 1 71 ? 1.568 -12.782 12.741 1.00 90.62 71 ASP A C 1
ATOM 554 O O . ASP A 1 71 ? 1.803 -13.906 12.296 1.00 90.62 71 ASP A O 1
ATOM 558 N N . ARG A 1 72 ? 0.669 -12.582 13.719 1.00 90.75 72 ARG A N 1
ATOM 559 C CA . ARG A 1 72 ? -0.084 -13.675 14.367 1.00 90.75 72 ARG A CA 1
ATOM 560 C C . ARG A 1 72 ? -0.947 -14.477 13.397 1.00 90.75 72 ARG A C 1
ATOM 562 O O . ARG A 1 72 ? -1.191 -15.654 13.644 1.00 90.75 72 ARG A O 1
ATOM 569 N N . VAL A 1 73 ? -1.424 -13.848 12.325 1.00 88.69 73 VAL A N 1
ATOM 570 C CA . VAL A 1 73 ? -2.260 -14.491 11.298 1.00 88.69 73 VAL A CA 1
ATOM 571 C C . VAL A 1 73 ? -1.492 -14.776 10.004 1.00 88.69 73 VAL A C 1
ATOM 573 O O . VAL A 1 73 ? -2.105 -15.144 9.005 1.00 88.69 73 VAL A O 1
ATOM 576 N N . HIS A 1 74 ? -0.162 -14.610 10.011 1.00 90.19 74 HIS A N 1
ATOM 577 C CA . HIS A 1 74 ? 0.720 -14.781 8.851 1.00 90.19 74 HIS A CA 1
ATOM 578 C C . HIS A 1 74 ? 0.261 -14.007 7.601 1.00 90.19 74 HIS A C 1
ATOM 580 O O . HIS A 1 74 ? 0.363 -14.489 6.472 1.00 90.19 74 HIS A O 1
ATOM 586 N N . MET A 1 75 ? -0.253 -12.791 7.792 1.00 87.69 75 MET A N 1
ATOM 587 C CA . MET A 1 75 ? -0.684 -11.907 6.709 1.00 87.69 75 MET A CA 1
ATOM 588 C C . MET A 1 75 ? 0.278 -10.735 6.549 1.00 87.69 75 MET A C 1
ATOM 590 O O . MET A 1 75 ? 0.844 -10.238 7.514 1.00 87.69 75 MET A O 1
ATOM 594 N N . ASN A 1 76 ? 0.412 -10.225 5.322 1.00 86.31 76 ASN A N 1
ATOM 595 C CA . ASN A 1 76 ? 1.047 -8.923 5.131 1.00 86.31 76 ASN A CA 1
ATOM 596 C C . ASN A 1 76 ? 0.109 -7.793 5.596 1.00 86.31 76 ASN A C 1
ATOM 598 O O . ASN A 1 76 ? -1.116 -7.946 5.607 1.00 86.31 76 ASN A O 1
ATOM 602 N N . ARG A 1 77 ? 0.679 -6.628 5.923 1.00 87.50 77 ARG A N 1
ATOM 603 C CA . ARG A 1 77 ? -0.063 -5.468 6.448 1.00 87.50 77 ARG A CA 1
ATOM 604 C C . ARG A 1 77 ? -1.275 -5.088 5.589 1.00 87.50 77 ARG A C 1
ATOM 606 O O . ARG A 1 77 ? -2.359 -4.850 6.108 1.00 87.50 77 ARG A O 1
ATOM 613 N N . SER A 1 78 ? -1.120 -5.081 4.263 1.00 86.38 78 SER A N 1
ATOM 614 C CA . SER A 1 78 ? -2.211 -4.728 3.345 1.00 86.38 78 SER A CA 1
ATOM 615 C C . SER A 1 78 ? -3.357 -5.748 3.353 1.00 86.38 78 SER A C 1
ATOM 617 O O . SER A 1 78 ? -4.517 -5.369 3.204 1.00 86.38 78 SER A O 1
ATOM 619 N N . ALA A 1 79 ? -3.046 -7.034 3.524 1.00 86.50 79 ALA A N 1
ATOM 620 C CA . ALA A 1 79 ? -4.027 -8.104 3.630 1.00 86.50 79 ALA A CA 1
ATOM 621 C C . ALA A 1 79 ? -4.751 -8.042 4.979 1.00 86.50 79 ALA A C 1
ATOM 623 O O . ALA A 1 79 ? -5.975 -8.136 4.999 1.00 86.50 79 ALA A O 1
ATOM 624 N N . ALA A 1 80 ? -4.026 -7.776 6.069 1.00 89.81 80 ALA A N 1
ATOM 625 C CA . ALA A 1 80 ? -4.608 -7.576 7.394 1.00 89.81 80 ALA A CA 1
ATOM 626 C C . ALA A 1 80 ? -5.580 -6.380 7.426 1.00 89.81 80 ALA A C 1
ATOM 628 O O . ALA A 1 80 ? -6.692 -6.508 7.936 1.00 89.81 80 ALA A O 1
ATOM 629 N N . ILE A 1 81 ? -5.216 -5.245 6.811 1.00 90.44 81 ILE A N 1
ATOM 630 C CA . ILE A 1 81 ? -6.104 -4.07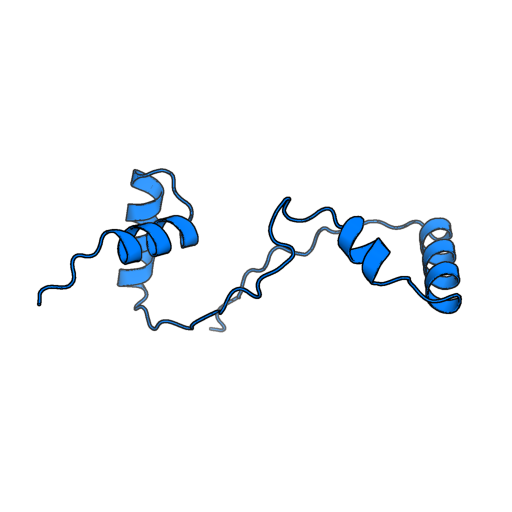4 6.685 1.00 90.44 81 ILE A CA 1
ATOM 631 C C . ILE A 1 81 ? -7.362 -4.425 5.877 1.00 90.44 81 ILE A C 1
ATOM 633 O O . ILE A 1 81 ? -8.476 -4.143 6.312 1.00 90.44 81 ILE A O 1
ATOM 637 N N . ARG A 1 82 ? -7.211 -5.073 4.713 1.00 89.69 82 ARG A N 1
ATOM 638 C CA . ARG A 1 82 ? -8.354 -5.482 3.875 1.00 89.69 82 ARG A CA 1
ATOM 639 C C . ARG A 1 82 ? -9.279 -6.461 4.596 1.00 89.69 82 ARG A C 1
ATOM 641 O O . ARG A 1 82 ? -10.499 -6.328 4.504 1.00 89.69 82 ARG A O 1
ATOM 648 N N . TYR A 1 83 ? -8.705 -7.411 5.332 1.00 89.62 83 TYR A N 1
ATOM 649 C CA . TYR A 1 83 ? -9.457 -8.344 6.162 1.00 89.62 83 TYR A CA 1
ATOM 650 C C . TYR A 1 83 ? -10.267 -7.598 7.225 1.00 89.62 83 TYR A C 1
ATOM 652 O O . TYR A 1 83 ? -11.473 -7.819 7.320 1.00 89.62 83 TYR A O 1
ATOM 660 N N . ALA A 1 84 ? -9.633 -6.672 7.951 1.00 90.75 84 ALA A N 1
ATOM 661 C CA . ALA A 1 84 ? -10.290 -5.867 8.974 1.00 90.75 84 ALA A CA 1
ATOM 662 C C . ALA A 1 84 ? -11.454 -5.042 8.408 1.00 90.75 84 ALA A C 1
ATOM 664 O O . ALA A 1 84 ? -12.522 -5.062 8.999 1.00 90.75 84 ALA A O 1
ATOM 665 N N . ILE A 1 85 ? -11.294 -4.398 7.246 1.00 90.25 85 ILE A N 1
ATOM 666 C CA . ILE A 1 85 ? -12.366 -3.616 6.596 1.00 90.25 85 ILE A CA 1
ATOM 667 C C . ILE A 1 85 ? -13.542 -4.506 6.167 1.00 90.25 85 I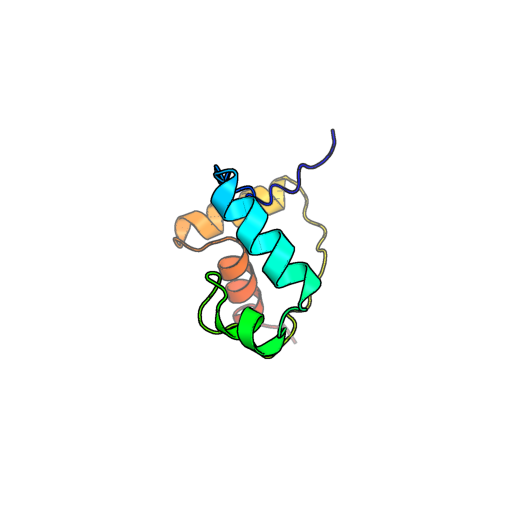LE A C 1
ATOM 669 O O . ILE A 1 85 ? -14.698 -4.114 6.279 1.00 90.25 85 ILE A O 1
ATOM 673 N N . THR A 1 86 ? -13.262 -5.710 5.663 1.00 90.81 86 THR A N 1
ATOM 674 C CA . THR A 1 86 ? -14.312 -6.616 5.160 1.00 90.81 86 THR A CA 1
ATOM 675 C C . THR A 1 86 ? -15.083 -7.292 6.299 1.00 90.81 86 THR A C 1
ATOM 677 O O . TH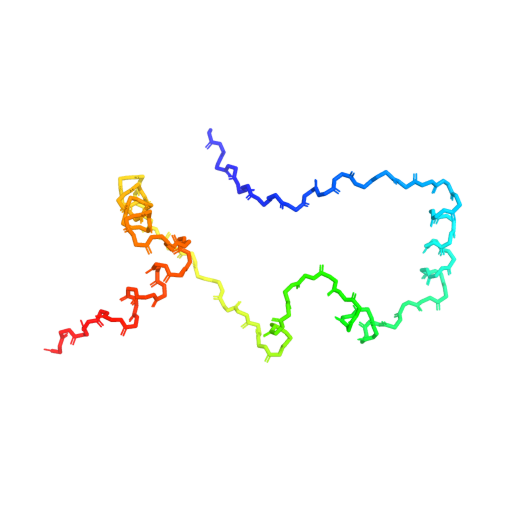R A 1 86 ? -16.241 -7.658 6.124 1.00 90.81 86 THR A O 1
ATOM 680 N N . HIS A 1 87 ? -14.450 -7.458 7.465 1.00 86.44 87 HIS A N 1
ATOM 681 C CA . HIS A 1 87 ? -15.024 -8.148 8.626 1.00 86.44 87 HIS A CA 1
ATOM 682 C C . HIS A 1 87 ? -15.381 -7.206 9.782 1.00 86.44 87 HIS A C 1
ATOM 684 O O . HIS A 1 87 ? -15.954 -7.659 10.774 1.00 86.44 87 HIS A O 1
ATOM 690 N N . SER A 1 88 ? -15.083 -5.907 9.676 1.00 82.00 88 SER A N 1
ATOM 691 C CA . SER A 1 88 ? -15.599 -4.902 10.600 1.00 82.00 88 SER A CA 1
ATOM 692 C C . SER A 1 88 ? -17.104 -4.803 10.390 1.00 82.00 88 SER A C 1
ATOM 694 O O . SER A 1 88 ? -17.556 -4.364 9.333 1.00 82.00 88 SER A O 1
ATOM 696 N N . GLN A 1 89 ? -17.881 -5.245 11.377 1.00 69.88 89 GLN A N 1
ATOM 697 C CA . GLN A 1 89 ? -19.319 -5.010 11.379 1.00 69.88 89 GLN A CA 1
ATOM 698 C C . GLN A 1 89 ? -19.548 -3.496 11.483 1.00 69.88 89 GLN A C 1
ATOM 700 O O . GLN A 1 89 ? -18.995 -2.878 12.396 1.00 69.88 89 GLN A O 1
ATOM 705 N N . PRO A 1 90 ? -20.329 -2.877 10.585 1.00 59.75 90 PRO A N 1
ATOM 706 C CA . PRO A 1 90 ? -20.864 -1.562 10.870 1.00 59.75 90 PRO A CA 1
ATOM 707 C C . PRO A 1 90 ? -21.905 -1.755 11.975 1.00 59.75 90 PRO A C 1
ATOM 709 O O . PRO A 1 90 ? -22.953 -2.351 11.732 1.00 59.75 90 PRO A O 1
ATOM 712 N N . GLU A 1 91 ? -21.611 -1.316 13.199 1.00 57.41 91 GLU A N 1
ATOM 713 C CA . GLU A 1 91 ? -22.702 -1.052 14.135 1.00 57.41 91 GLU A CA 1
ATOM 714 C C . GLU A 1 91 ? -23.586 0.022 13.487 1.00 57.41 91 GLU A C 1
ATOM 716 O O . GLU A 1 91 ? -23.112 1.116 13.171 1.00 57.41 91 GLU A O 1
ATOM 721 N N . ALA A 1 92 ? -24.823 -0.366 13.174 1.00 43.69 92 ALA A N 1
ATOM 722 C CA . ALA A 1 92 ? -25.870 0.503 12.651 1.00 43.69 92 ALA A CA 1
ATOM 723 C C . ALA A 1 92 ? -26.568 1.244 13.793 1.00 43.69 92 ALA A C 1
ATOM 725 O O . ALA A 1 92 ? -26.784 0.607 14.851 1.00 43.69 92 ALA A O 1
#